Protein AF-A0A8H3FGK8-F1 (afdb_monomer_lite)

Radius of gyration: 15.72 Å; chains: 1; bounding box: 39×22×52 Å

Foldseek 3Di:
DDDDPPCPPFDLAPAPPGDKDFCVPHVVVFVVVCVDPVNVVVVVVCVVCCVVNPFKDFGMKTWHWDCDPPDRDTDIDIDTDIDGDDPD

Secondary structure (DSSP, 8-state):
-----------TT--TT-EEE-TTT-HHHHHHHHTSHHHHHHHHHHHH-TTTSTT-EEEEEEEEEEE-TTS--EEEEEEEEEE-----

Structure (mmCIF, N/CA/C/O backbone):
data_AF-A0A8H3FGK8-F1
#
_entry.id   AF-A0A8H3FGK8-F1
#
loop_
_atom_site.group_PDB
_atom_site.id
_atom_site.type_symbol
_atom_site.label_atom_id
_atom_site.label_alt_id
_atom_site.label_comp_id
_atom_site.label_asym_id
_atom_site.label_entity_id
_atom_site.label_seq_id
_atom_site.pdbx_PDB_ins_code
_atom_site.Cartn_x
_atom_site.Cartn_y
_atom_site.Cartn_z
_atom_site.occupancy
_atom_site.B_iso_or_equiv
_atom_site.auth_seq_id
_atom_site.auth_comp_id
_atom_site.auth_asym_id
_atom_site.auth_atom_id
_atom_site.pdbx_PDB_model_num
ATOM 1 N N . MET A 1 1 ? -12.017 5.831 -31.604 1.00 35.12 1 MET A N 1
ATOM 2 C CA . MET A 1 1 ? -12.215 6.176 -30.181 1.00 35.12 1 MET A CA 1
ATOM 3 C C . MET A 1 1 ? -10.880 5.909 -29.516 1.00 35.12 1 MET A C 1
ATOM 5 O O . MET A 1 1 ? -10.484 4.756 -29.456 1.00 35.12 1 MET A O 1
ATOM 9 N N . ASN A 1 2 ? -10.129 6.962 -29.191 1.00 46.72 2 ASN A N 1
ATOM 10 C CA . ASN A 1 2 ? -8.751 6.848 -28.716 1.00 46.72 2 ASN A CA 1
ATOM 11 C C . ASN A 1 2 ? -8.749 6.930 -27.191 1.00 46.72 2 ASN A C 1
ATOM 13 O O . ASN A 1 2 ? -9.059 7.982 -26.643 1.00 46.72 2 ASN A O 1
ATOM 17 N N . ALA A 1 3 ? -8.375 5.839 -26.537 1.00 39.53 3 ALA A N 1
ATOM 18 C CA . ALA A 1 3 ? -7.845 5.856 -25.184 1.00 39.53 3 ALA A CA 1
ATOM 19 C C . ALA A 1 3 ? -6.686 4.856 -25.167 1.00 39.53 3 ALA A C 1
ATOM 21 O O . ALA A 1 3 ? -6.852 3.689 -24.825 1.00 39.53 3 ALA A O 1
ATOM 22 N N . CYS A 1 4 ? -5.519 5.295 -25.644 1.00 46.53 4 CYS A N 1
ATOM 23 C CA . CYS A 1 4 ? -4.285 4.646 -25.232 1.00 46.53 4 CYS A CA 1
ATOM 24 C C . CYS A 1 4 ? -4.095 5.033 -23.770 1.00 46.53 4 CYS A C 1
ATOM 26 O O . CYS A 1 4 ? -3.877 6.210 -23.483 1.00 46.53 4 CYS A O 1
ATOM 28 N N . SER A 1 5 ? -4.214 4.051 -22.876 1.00 44.03 5 SER A N 1
ATOM 29 C CA . SER A 1 5 ? -3.591 4.122 -21.559 1.00 44.03 5 SER A CA 1
ATOM 30 C C . SER A 1 5 ? -2.158 4.597 -21.774 1.00 44.03 5 SER A C 1
ATOM 32 O O . SER A 1 5 ? -1.411 3.979 -22.543 1.00 44.03 5 SER A O 1
ATOM 34 N N . SER A 1 6 ? -1.789 5.740 -21.205 1.00 44.69 6 SER A N 1
ATOM 35 C CA . SER A 1 6 ? -0.396 6.158 -21.167 1.00 44.69 6 SER A CA 1
ATOM 36 C C . SER A 1 6 ? 0.314 5.217 -20.205 1.00 44.69 6 SER A C 1
ATOM 38 O O . SER A 1 6 ? 0.455 5.524 -19.027 1.00 44.69 6 SER A O 1
ATOM 40 N N . ASN A 1 7 ? 0.709 4.045 -20.702 1.00 46.91 7 ASN A N 1
ATOM 41 C CA . ASN A 1 7 ? 1.551 3.114 -19.971 1.00 46.91 7 ASN A CA 1
ATOM 42 C C . ASN A 1 7 ? 2.921 3.783 -19.820 1.00 46.91 7 ASN A C 1
ATOM 44 O O . ASN A 1 7 ? 3.808 3.599 -20.656 1.00 46.91 7 ASN A O 1
ATOM 48 N N . VAL A 1 8 ? 3.080 4.613 -18.792 1.00 54.66 8 VAL A N 1
ATOM 49 C CA . VAL A 1 8 ? 4.402 4.964 -18.286 1.00 54.66 8 VAL A CA 1
ATOM 50 C C . VAL A 1 8 ? 4.896 3.683 -17.626 1.00 54.66 8 VAL A C 1
ATOM 52 O O . VAL A 1 8 ? 4.512 3.360 -16.508 1.00 54.66 8 VAL A O 1
ATOM 55 N N . GLY A 1 9 ? 5.622 2.865 -18.388 1.00 54.25 9 GLY A N 1
ATOM 56 C CA . GLY A 1 9 ? 6.259 1.675 -17.843 1.00 54.25 9 GLY A CA 1
ATOM 57 C C . GLY A 1 9 ? 7.337 2.125 -16.868 1.00 54.25 9 GLY A C 1
ATOM 58 O O . GLY A 1 9 ? 8.332 2.696 -17.304 1.00 54.25 9 GLY A O 1
ATOM 59 N N . HIS A 1 10 ? 7.111 1.909 -15.575 1.00 62.47 10 HIS A N 1
ATOM 60 C CA . HIS A 1 10 ? 8.129 2.118 -14.547 1.00 62.47 10 HIS A CA 1
ATOM 61 C C . HIS A 1 10 ? 9.074 0.922 -14.528 1.00 62.47 10 HIS A C 1
ATOM 63 O O . HIS A 1 10 ? 8.625 -0.225 -14.622 1.00 62.47 10 HIS A O 1
ATOM 69 N N . ASP A 1 11 ? 10.376 1.198 -14.484 1.00 62.50 11 ASP A N 1
ATOM 70 C CA . ASP A 1 11 ? 11.395 0.155 -14.500 1.00 62.50 11 ASP A CA 1
ATOM 71 C C . ASP A 1 11 ? 11.465 -0.489 -13.113 1.00 62.50 11 ASP A C 1
ATOM 73 O O . ASP A 1 11 ? 11.553 0.178 -12.084 1.00 62.50 11 ASP A O 1
ATOM 77 N N . ILE A 1 12 ? 11.449 -1.818 -13.078 1.00 60.88 12 ILE A N 1
ATOM 78 C CA . ILE A 1 12 ? 11.645 -2.582 -11.842 1.00 60.88 12 ILE A CA 1
ATOM 79 C C . ILE A 1 12 ? 13.039 -2.355 -11.235 1.00 60.88 12 ILE A C 1
ATOM 81 O O . ILE A 1 12 ? 13.243 -2.638 -10.057 1.00 60.88 12 ILE A O 1
ATOM 85 N N . ASN A 1 13 ? 13.983 -1.839 -12.027 1.00 63.34 13 ASN A N 1
ATOM 86 C CA . ASN A 1 13 ? 15.334 -1.475 -11.617 1.00 63.34 13 ASN A CA 1
ATOM 87 C C . ASN A 1 13 ? 15.434 -0.071 -11.017 1.00 63.34 13 ASN A C 1
ATOM 89 O O . ASN A 1 13 ? 16.548 0.372 -10.717 1.00 63.34 13 ASN A O 1
ATOM 93 N N . ASP A 1 14 ? 14.311 0.631 -10.836 1.00 68.69 14 ASP A N 1
ATOM 94 C CA . ASP A 1 14 ? 14.338 1.938 -10.199 1.00 68.69 14 ASP A CA 1
ATOM 95 C C . ASP A 1 14 ? 14.993 1.817 -8.811 1.00 68.69 14 ASP A C 1
ATOM 97 O O . ASP A 1 14 ? 14.549 1.022 -7.967 1.00 68.69 14 ASP A O 1
ATOM 101 N N . PRO A 1 15 ? 16.086 2.569 -8.564 1.00 69.88 15 PRO A N 1
ATOM 102 C CA . PRO A 1 15 ? 16.802 2.490 -7.307 1.00 69.88 15 PRO A CA 1
ATOM 103 C C . PRO A 1 15 ? 15.902 2.974 -6.175 1.00 69.88 15 PRO A C 1
ATOM 105 O O . PRO A 1 15 ? 15.000 3.790 -6.376 1.00 69.88 15 PRO A O 1
ATOM 108 N N . TRP A 1 16 ? 16.183 2.496 -4.962 1.00 76.44 16 TRP A N 1
ATOM 109 C CA . TRP A 1 16 ? 15.460 2.901 -3.759 1.00 76.44 16 TRP A CA 1
ATOM 110 C C . TRP A 1 16 ? 15.200 4.428 -3.721 1.00 76.44 16 TRP A C 1
ATOM 112 O O . TRP A 1 16 ? 16.145 5.207 -3.886 1.00 76.44 16 TRP A O 1
ATOM 122 N N . PRO A 1 17 ? 13.954 4.872 -3.459 1.00 75.12 17 PRO A N 1
ATOM 123 C CA . PRO A 1 17 ? 12.825 4.064 -2.993 1.00 75.12 17 PRO A CA 1
ATOM 124 C C . PRO A 1 17 ? 11.980 3.403 -4.092 1.00 75.12 17 PRO A C 1
ATOM 126 O O . PRO A 1 17 ? 11.020 2.734 -3.741 1.00 75.12 17 PRO A O 1
ATOM 129 N N . GLY A 1 18 ? 12.311 3.539 -5.378 1.00 87.00 18 GLY A N 1
ATOM 130 C CA . GLY A 1 18 ? 11.507 3.006 -6.484 1.00 87.00 18 GLY A CA 1
ATOM 131 C C . GLY A 1 18 ? 10.206 3.780 -6.734 1.00 87.00 18 GLY A C 1
ATOM 132 O O . GLY A 1 18 ? 10.118 4.973 -6.427 1.00 87.00 18 GLY A O 1
ATOM 133 N N . TYR A 1 19 ? 9.189 3.110 -7.290 1.00 89.19 19 TYR A N 1
ATOM 134 C CA . TYR A 1 19 ? 7.919 3.735 -7.682 1.00 89.19 19 TYR A CA 1
ATOM 135 C C . TYR A 1 19 ? 6.793 3.476 -6.683 1.00 89.19 19 TYR A C 1
ATOM 137 O O . TYR A 1 19 ? 6.572 2.340 -6.269 1.00 89.19 19 TYR A O 1
ATOM 145 N N . THR A 1 20 ? 6.049 4.525 -6.322 1.00 91.88 20 THR A N 1
ATOM 146 C CA . THR A 1 20 ? 4.962 4.458 -5.335 1.00 91.88 20 THR A CA 1
ATOM 147 C C . THR A 1 20 ? 3.607 4.669 -5.991 1.00 91.88 20 THR A C 1
ATOM 149 O O . THR A 1 20 ? 3.350 5.725 -6.557 1.00 91.88 20 THR A O 1
ATOM 152 N N . PHE A 1 21 ? 2.725 3.687 -5.835 1.00 92.00 21 PHE A N 1
ATOM 153 C CA . PHE A 1 21 ? 1.334 3.730 -6.263 1.00 92.00 21 PHE A CA 1
ATOM 154 C C . PHE A 1 21 ? 0.442 4.199 -5.118 1.00 92.00 21 PHE A C 1
ATOM 156 O O . PHE A 1 21 ? 0.569 3.729 -3.980 1.00 92.00 21 PHE A O 1
ATOM 163 N N . THR A 1 22 ? -0.491 5.094 -5.431 1.00 93.38 22 THR A N 1
ATOM 164 C CA . THR A 1 22 ? -1.486 5.613 -4.482 1.00 93.38 22 THR A CA 1
ATOM 165 C C . THR A 1 22 ? -2.888 5.525 -5.082 1.00 93.38 22 THR A C 1
ATOM 167 O O . THR A 1 22 ? -3.031 5.616 -6.302 1.00 93.38 22 THR A O 1
ATOM 170 N N . PRO A 1 23 ? -3.947 5.413 -4.262 1.00 90.12 23 PRO A N 1
ATOM 171 C CA . PRO A 1 23 ? -5.315 5.363 -4.771 1.00 90.12 23 PRO A CA 1
ATOM 172 C C . PRO A 1 23 ? -5.779 6.674 -5.434 1.00 90.12 23 PRO A C 1
ATOM 174 O O . PRO A 1 23 ? -6.790 6.671 -6.129 1.00 90.12 23 PRO A O 1
ATOM 177 N N . GLN A 1 24 ? -5.081 7.799 -5.228 1.00 90.12 24 GLN A N 1
ATOM 178 C CA . GLN A 1 24 ? -5.393 9.082 -5.873 1.00 90.12 24 GLN A CA 1
ATOM 179 C C . GLN A 1 24 ? -4.607 9.322 -7.170 1.00 90.12 24 GLN A C 1
ATOM 181 O O . GLN A 1 24 ? -5.106 10.042 -8.033 1.00 90.12 24 GLN A O 1
ATOM 186 N N . GLY A 1 25 ? -3.398 8.768 -7.296 1.00 89.19 25 GLY A N 1
ATOM 187 C CA . GLY A 1 25 ? -2.560 8.905 -8.492 1.00 89.19 25 GLY A CA 1
ATOM 188 C C . GLY A 1 25 ? -2.883 7.857 -9.555 1.00 89.19 25 GLY A C 1
ATOM 189 O O . GLY A 1 25 ? -3.274 8.198 -10.669 1.00 89.19 25 GLY A O 1
ATOM 190 N N . GLU A 1 26 ? -2.772 6.583 -9.179 1.00 90.62 26 GLU A N 1
ATOM 191 C CA . GLU A 1 26 ? -2.838 5.412 -10.061 1.00 90.62 26 GLU A CA 1
ATOM 192 C C . GLU A 1 26 ? -3.763 4.347 -9.443 1.00 90.62 26 GLU A C 1
ATOM 194 O O . GLU A 1 26 ? -3.301 3.300 -8.972 1.00 90.62 26 GLU A O 1
ATOM 199 N N . PRO A 1 27 ? -5.080 4.620 -9.361 1.00 89.50 27 PRO A N 1
ATOM 200 C CA . PRO A 1 27 ? -6.020 3.752 -8.657 1.00 89.50 27 PRO A CA 1
ATOM 201 C C . PRO A 1 27 ? -6.073 2.337 -9.241 1.00 89.50 27 PRO A C 1
ATOM 203 O O . PRO A 1 27 ? -6.130 1.371 -8.480 1.00 89.50 27 PRO A O 1
ATOM 206 N N . ASP A 1 28 ? -6.035 2.194 -10.566 1.00 92.44 28 ASP A N 1
ATOM 207 C CA . ASP A 1 28 ? -6.173 0.895 -11.228 1.00 92.44 28 ASP A CA 1
ATOM 208 C C . ASP A 1 28 ? -4.976 -0.015 -10.914 1.00 92.44 28 ASP A C 1
ATOM 210 O O . ASP A 1 28 ? -5.155 -1.168 -10.512 1.00 92.44 28 ASP A O 1
ATOM 214 N N . GLU A 1 29 ? -3.755 0.510 -11.012 1.00 90.06 29 GLU A N 1
ATOM 215 C CA . GLU A 1 29 ? -2.517 -0.186 -10.666 1.00 90.06 29 GLU A CA 1
ATOM 216 C C . GLU A 1 29 ? -2.447 -0.491 -9.167 1.00 90.06 29 GLU A C 1
ATOM 218 O O . GLU A 1 29 ? -2.107 -1.610 -8.773 1.00 90.06 29 GLU A O 1
ATOM 223 N N . PHE A 1 30 ? -2.831 0.466 -8.320 1.00 91.38 30 PHE A N 1
ATOM 224 C CA . PHE A 1 30 ? -2.885 0.283 -6.872 1.00 91.38 30 PHE A CA 1
ATOM 225 C C . PHE A 1 30 ? -3.818 -0.875 -6.478 1.00 91.38 30 PHE A C 1
ATOM 227 O O . PHE A 1 30 ? -3.416 -1.791 -5.752 1.00 91.38 30 PHE A O 1
ATOM 234 N N . TYR A 1 31 ? -5.054 -0.887 -6.988 1.00 91.94 31 TYR A N 1
ATOM 235 C CA . TYR A 1 31 ? -6.010 -1.957 -6.693 1.00 91.94 31 TYR A CA 1
ATOM 236 C C . TYR A 1 31 ? -5.619 -3.288 -7.345 1.00 91.94 31 TYR A C 1
ATOM 238 O O . TYR A 1 31 ? -5.852 -4.347 -6.754 1.00 91.94 31 TYR A O 1
ATOM 246 N N . ALA A 1 32 ? -4.974 -3.262 -8.514 1.00 92.06 32 ALA A N 1
ATOM 247 C CA . ALA A 1 32 ? -4.413 -4.462 -9.125 1.00 92.06 32 ALA A CA 1
ATOM 248 C C . ALA A 1 32 ? -3.331 -5.094 -8.233 1.00 92.06 32 ALA A C 1
ATOM 250 O O . ALA A 1 32 ? -3.355 -6.308 -8.011 1.00 92.06 32 ALA A O 1
ATOM 251 N N . LEU A 1 33 ? -2.436 -4.284 -7.654 1.00 90.62 33 LEU A N 1
ATOM 252 C CA . LEU A 1 33 ? -1.394 -4.743 -6.730 1.00 90.62 33 LEU A CA 1
ATOM 253 C C . LEU A 1 33 ? -1.977 -5.301 -5.425 1.00 90.62 33 LEU A C 1
ATOM 255 O O . LEU A 1 33 ? -1.531 -6.357 -4.965 1.00 90.62 33 LEU A O 1
ATOM 259 N N . LEU A 1 34 ? -3.023 -4.680 -4.872 1.00 91.62 34 LEU A N 1
ATOM 260 C CA . LEU A 1 34 ? -3.772 -5.239 -3.736 1.00 91.62 34 LEU A CA 1
ATOM 261 C C . LEU A 1 34 ? -4.420 -6.592 -4.065 1.00 91.62 34 LEU A C 1
ATOM 263 O O . LEU A 1 34 ? -4.518 -7.467 -3.205 1.00 91.62 34 LEU A O 1
ATOM 267 N N . GLY A 1 35 ? -4.825 -6.792 -5.319 1.00 90.06 35 GLY A N 1
ATOM 268 C CA . GLY A 1 35 ? -5.410 -8.041 -5.800 1.00 90.06 35 GLY A CA 1
ATOM 269 C C . GLY A 1 35 ? -4.432 -9.218 -5.894 1.00 90.06 35 GLY A C 1
ATOM 270 O O . GLY A 1 35 ? -4.888 -10.363 -5.998 1.00 90.06 35 GLY A O 1
ATOM 271 N N . THR A 1 36 ? -3.119 -8.971 -5.844 1.00 92.06 36 THR A N 1
ATOM 272 C CA . THR A 1 36 ? -2.073 -10.009 -5.911 1.00 92.06 36 THR A CA 1
ATOM 273 C C . THR A 1 36 ? -2.032 -10.875 -4.644 1.00 92.06 36 THR A C 1
ATOM 275 O O . THR A 1 36 ? -2.536 -10.458 -3.602 1.00 92.06 36 THR A O 1
ATOM 278 N N . PRO A 1 37 ? -1.411 -12.073 -4.664 1.00 91.75 37 PRO A N 1
ATOM 279 C CA . PRO A 1 37 ? -1.260 -12.891 -3.457 1.00 91.75 37 PRO A CA 1
ATOM 280 C C . PRO A 1 37 ? -0.605 -12.152 -2.278 1.00 91.75 37 PRO A C 1
ATOM 282 O O . PRO A 1 37 ? -1.049 -12.309 -1.143 1.00 91.75 37 PRO A O 1
ATOM 285 N N . HIS A 1 38 ? 0.399 -11.308 -2.545 1.00 88.94 38 HIS A N 1
ATOM 286 C CA . HIS A 1 38 ? 1.066 -10.506 -1.515 1.00 88.94 38 HIS A CA 1
ATOM 287 C C . HIS A 1 38 ? 0.146 -9.413 -0.964 1.00 88.94 38 HIS A C 1
ATOM 289 O O . HIS A 1 38 ? 0.005 -9.290 0.252 1.00 88.94 38 HIS A O 1
ATOM 295 N N . GLY A 1 39 ? -0.543 -8.681 -1.848 1.00 90.31 39 GLY A N 1
ATOM 296 C CA . GLY A 1 39 ? -1.529 -7.673 -1.453 1.00 90.31 39 GLY A CA 1
ATOM 297 C C . GLY A 1 39 ? -2.660 -8.268 -0.611 1.00 90.31 39 GLY A C 1
ATOM 298 O O . GLY A 1 39 ? -2.954 -7.773 0.476 1.00 90.31 39 GLY A O 1
ATOM 299 N N . ARG A 1 40 ? -3.211 -9.410 -1.039 1.00 92.38 40 ARG A N 1
ATOM 300 C CA . ARG A 1 40 ? -4.240 -10.150 -0.293 1.00 92.38 40 ARG A CA 1
ATOM 301 C C . ARG A 1 40 ? -3.767 -10.591 1.085 1.00 92.38 40 ARG A C 1
ATOM 303 O O . ARG A 1 40 ? -4.557 -10.536 2.019 1.00 92.38 40 ARG A O 1
ATOM 310 N N . GLY A 1 41 ? -2.513 -11.024 1.221 1.00 92.88 41 GLY A N 1
ATOM 311 C CA . GLY A 1 41 ? -1.938 -11.402 2.514 1.00 92.88 41 GLY A CA 1
ATOM 312 C C . GLY A 1 41 ? -1.904 -10.229 3.495 1.00 92.88 41 GLY A C 1
ATOM 313 O O . GLY A 1 41 ? -2.323 -10.374 4.642 1.00 92.88 41 GLY A O 1
ATOM 314 N N . VAL A 1 42 ? -1.492 -9.048 3.024 1.00 92.69 42 VAL A N 1
ATOM 315 C CA . VAL A 1 42 ? -1.513 -7.817 3.829 1.00 92.69 42 VAL A CA 1
ATOM 316 C C . VAL A 1 42 ? -2.944 -7.446 4.211 1.00 92.69 42 VAL A C 1
ATOM 318 O O . VAL A 1 42 ? -3.220 -7.191 5.379 1.00 92.69 42 VAL A O 1
ATOM 321 N N . THR A 1 43 ? -3.883 -7.471 3.262 1.00 89.25 43 THR A N 1
ATOM 322 C CA . THR A 1 43 ? -5.296 -7.182 3.551 1.00 89.25 43 THR A CA 1
ATOM 323 C C . THR A 1 43 ? -5.901 -8.183 4.536 1.00 89.25 43 THR A C 1
ATOM 325 O O . THR A 1 43 ? -6.633 -7.781 5.435 1.00 89.25 43 THR A O 1
ATOM 328 N N . TYR A 1 44 ? -5.574 -9.471 4.413 1.00 92.50 44 TYR A N 1
ATOM 329 C CA . TYR A 1 44 ? -6.008 -10.495 5.361 1.00 92.50 44 TYR A CA 1
ATOM 330 C C . TYR A 1 44 ? -5.494 -10.193 6.771 1.00 92.50 44 TYR A C 1
ATOM 332 O O . TYR A 1 44 ? -6.272 -10.221 7.718 1.00 92.50 44 TYR A O 1
ATOM 340 N N . LEU A 1 45 ? -4.216 -9.826 6.908 1.00 92.31 45 LEU A N 1
ATOM 341 C CA . LEU A 1 45 ? -3.625 -9.461 8.194 1.00 92.31 45 LEU A CA 1
ATOM 342 C C . LEU A 1 45 ? -4.346 -8.269 8.842 1.00 92.31 45 LEU A C 1
ATOM 344 O O . LEU A 1 45 ? -4.627 -8.322 10.036 1.00 92.31 45 LEU A O 1
AT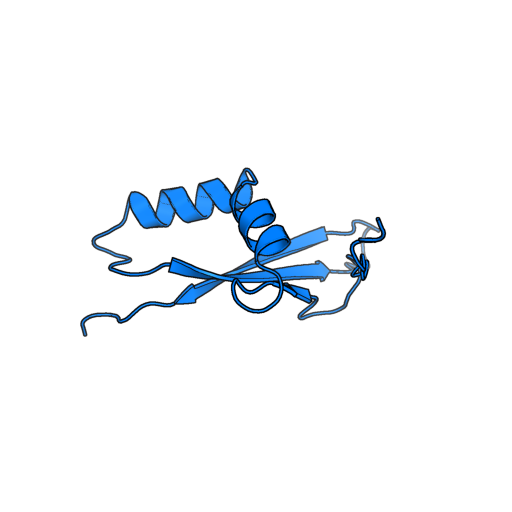OM 348 N N . LEU A 1 46 ? -4.693 -7.240 8.058 1.00 91.00 46 LEU A N 1
ATOM 349 C CA . LEU A 1 46 ? -5.466 -6.086 8.537 1.00 91.00 46 LEU A CA 1
ATOM 350 C C . LEU A 1 46 ? -6.871 -6.477 9.023 1.00 91.00 46 LEU A C 1
ATOM 352 O O . LEU A 1 46 ? -7.351 -5.937 10.015 1.00 91.00 46 LEU A O 1
ATOM 356 N N . ILE A 1 47 ? -7.531 -7.404 8.323 1.00 89.12 47 ILE A N 1
ATOM 357 C CA . ILE A 1 47 ? -8.886 -7.864 8.657 1.00 89.12 47 ILE A CA 1
ATOM 358 C C . ILE A 1 47 ? -8.887 -8.758 9.902 1.00 89.12 47 ILE A C 1
ATOM 360 O O . ILE A 1 47 ? -9.805 -8.664 10.713 1.00 89.12 47 ILE A O 1
ATOM 364 N N . ASP A 1 48 ? -7.885 -9.627 10.040 1.00 93.81 48 ASP A N 1
ATOM 365 C CA . ASP A 1 48 ? -7.819 -10.648 11.094 1.00 93.81 48 ASP A CA 1
ATOM 366 C C . ASP A 1 48 ? -7.332 -10.084 12.442 1.00 93.81 48 ASP A C 1
ATOM 368 O O . ASP A 1 48 ? -7.639 -10.639 13.494 1.00 93.81 48 ASP A O 1
ATOM 372 N N . HIS A 1 49 ? -6.645 -8.934 12.426 1.00 92.25 49 HIS A N 1
ATOM 373 C CA . HIS A 1 49 ? -6.092 -8.263 13.614 1.00 92.25 49 HIS A CA 1
ATOM 374 C C . HIS A 1 49 ? -6.718 -6.874 13.852 1.00 92.25 49 HIS A C 1
ATOM 376 O O . HIS A 1 49 ? -6.004 -5.869 13.941 1.00 92.25 49 HIS A O 1
ATOM 382 N N . PRO A 1 50 ? -8.058 -6.761 13.955 1.00 85.56 50 PRO A N 1
ATOM 383 C CA . PRO A 1 50 ? -8.731 -5.468 14.073 1.00 85.56 50 PRO A CA 1
ATOM 384 C C . PRO A 1 50 ? -8.462 -4.775 15.416 1.00 85.56 50 PRO A C 1
ATOM 386 O O . PRO A 1 50 ? -8.656 -3.567 15.524 1.00 85.56 50 PRO A O 1
ATOM 389 N N . ASN A 1 51 ? -8.031 -5.522 16.440 1.00 87.38 51 ASN A N 1
ATOM 390 C CA . ASN A 1 51 ? -7.702 -4.975 17.756 1.00 87.38 51 ASN A CA 1
ATOM 391 C C . ASN A 1 51 ? -6.312 -4.328 17.766 1.00 87.38 51 ASN A C 1
ATOM 393 O O . ASN A 1 51 ? -6.118 -3.297 18.403 1.00 87.38 51 ASN A O 1
ATOM 397 N N . GLU A 1 52 ? -5.348 -4.928 17.065 1.00 88.31 52 GLU A N 1
ATOM 398 C CA . GLU A 1 52 ? -3.979 -4.425 16.960 1.00 88.31 52 GLU A CA 1
ATOM 399 C C . GLU A 1 52 ? -3.835 -3.361 15.863 1.00 88.31 52 GLU A C 1
ATOM 401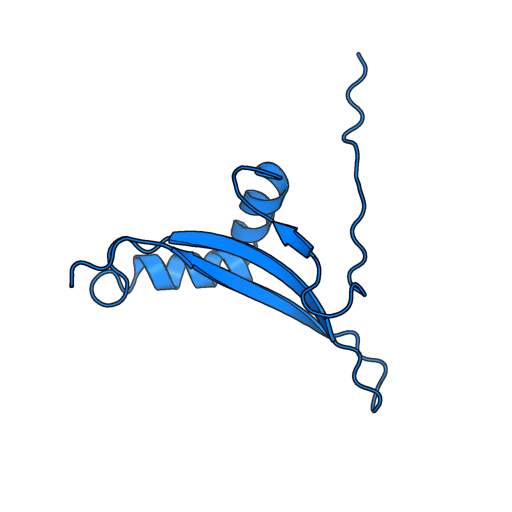 O O . GLU A 1 52 ? -2.994 -2.468 15.973 1.00 88.31 52 GLU A O 1
ATOM 406 N N . LEU A 1 53 ? -4.657 -3.438 14.810 1.00 88.12 53 LEU A N 1
ATOM 407 C CA . LEU A 1 53 ? -4.612 -2.553 13.640 1.00 88.12 53 LEU A CA 1
ATOM 408 C C . LEU A 1 53 ? -5.965 -1.863 13.369 1.00 88.12 53 LEU A C 1
ATOM 410 O O . LEU A 1 53 ? -6.457 -1.880 12.235 1.00 88.12 53 LEU A O 1
ATOM 414 N N . PRO A 1 54 ? -6.584 -1.214 14.374 1.00 86.25 54 PRO A N 1
ATOM 415 C CA . PRO A 1 54 ? -7.897 -0.607 14.214 1.00 86.25 54 PRO A CA 1
ATOM 416 C C . PRO A 1 54 ? -7.844 0.542 13.207 1.00 86.25 54 PRO A C 1
ATOM 418 O O . PRO A 1 54 ? -6.991 1.428 13.286 1.00 86.25 54 PRO A O 1
ATOM 421 N N . GLY A 1 55 ? -8.765 0.518 12.241 1.00 85.56 55 GLY A N 1
ATOM 422 C CA . GLY A 1 55 ? -8.896 1.572 11.233 1.00 85.56 55 GLY A CA 1
ATOM 423 C C . GLY A 1 55 ? -7.686 1.719 10.306 1.00 85.56 55 GLY A C 1
ATOM 424 O O . GLY A 1 55 ? -7.605 2.712 9.584 1.00 85.56 55 GLY A O 1
ATOM 425 N N . LYS A 1 56 ? -6.742 0.766 10.318 1.00 89.38 56 LYS A N 1
ATOM 426 C CA . LYS A 1 56 ? -5.593 0.784 9.415 1.00 89.38 56 LYS A CA 1
ATOM 427 C C . LYS A 1 56 ? -5.991 0.266 8.040 1.00 89.38 56 LYS A C 1
ATOM 429 O O . LYS A 1 56 ? -6.683 -0.738 7.902 1.00 89.38 56 LYS A O 1
ATOM 434 N N . SER A 1 57 ? -5.518 0.956 7.015 1.00 91.19 57 SER A N 1
ATOM 435 C CA . SER A 1 57 ? -5.701 0.596 5.613 1.00 91.19 57 SER A CA 1
ATOM 436 C C . SER A 1 57 ? -4.406 0.828 4.847 1.00 91.19 57 SER A C 1
ATOM 438 O O . SER A 1 57 ? -3.547 1.589 5.294 1.00 91.19 57 SER A O 1
ATOM 440 N N . VAL A 1 58 ? -4.245 0.151 3.709 1.00 93.31 58 VAL A N 1
ATOM 441 C CA . VAL A 1 58 ? -3.099 0.389 2.826 1.00 93.31 58 VAL A CA 1
ATOM 442 C C . VAL A 1 58 ? -3.253 1.769 2.189 1.00 93.31 58 VAL A C 1
ATOM 444 O O . VAL A 1 58 ? -4.235 2.027 1.500 1.00 93.31 58 VAL A O 1
ATOM 447 N N . GLU A 1 59 ? -2.279 2.639 2.433 1.00 94.12 59 GLU A N 1
ATOM 448 C CA .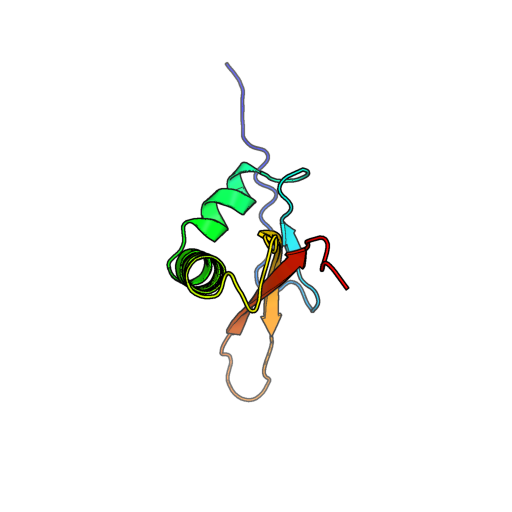 GLU A 1 59 ? -2.199 3.999 1.898 1.00 94.12 59 GLU A CA 1
ATOM 449 C C . GLU A 1 59 ? -1.481 4.026 0.552 1.00 94.12 59 GLU A C 1
ATOM 451 O O . GLU A 1 59 ? -1.932 4.667 -0.395 1.00 94.12 59 GLU A O 1
ATOM 456 N N . SER A 1 60 ? -0.355 3.320 0.471 1.00 93.69 60 SER A N 1
ATOM 457 C CA . SER A 1 60 ? 0.481 3.281 -0.720 1.00 93.69 60 SER A CA 1
ATOM 458 C C . SER A 1 60 ? 1.246 1.968 -0.824 1.00 93.69 60 SER A C 1
ATOM 460 O O . SER A 1 60 ? 1.483 1.275 0.173 1.00 93.69 60 SER A O 1
ATOM 462 N N . ILE A 1 61 ? 1.607 1.622 -2.057 1.00 93.19 61 ILE A N 1
ATOM 463 C CA . ILE A 1 61 ? 2.409 0.443 -2.383 1.00 93.19 61 ILE A CA 1
ATOM 464 C C . ILE A 1 61 ? 3.612 0.918 -3.180 1.00 93.19 61 ILE A C 1
ATOM 466 O O . ILE A 1 61 ? 3.448 1.499 -4.249 1.00 93.19 61 ILE A O 1
ATOM 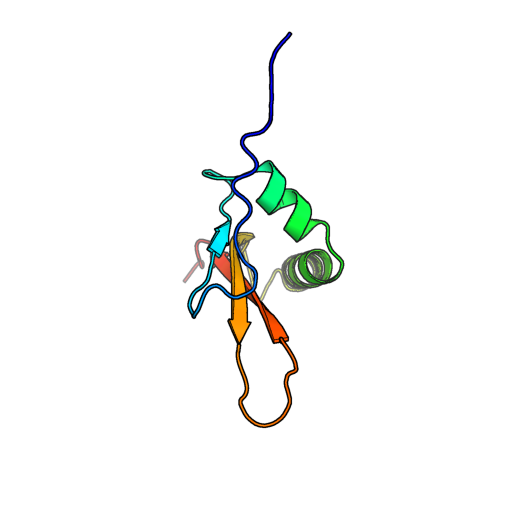470 N N . THR A 1 62 ? 4.811 0.655 -2.679 1.00 91.88 62 THR A N 1
ATOM 471 C CA . THR A 1 62 ? 6.058 1.025 -3.345 1.00 91.88 62 THR A CA 1
ATOM 472 C C . THR A 1 62 ? 6.765 -0.219 -3.866 1.00 91.88 62 THR A C 1
ATOM 474 O O . THR A 1 62 ? 6.951 -1.182 -3.120 1.00 91.88 62 THR A O 1
ATOM 477 N N . ILE A 1 63 ? 7.161 -0.198 -5.137 1.00 88.62 63 ILE A N 1
ATOM 478 C CA . ILE A 1 63 ? 7.914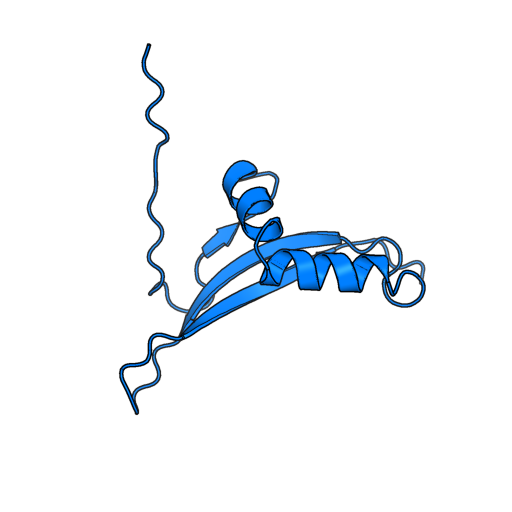 -1.263 -5.803 1.00 88.62 63 ILE A CA 1
ATOM 479 C C . ILE A 1 63 ? 9.330 -0.768 -6.062 1.00 88.62 63 ILE A C 1
ATOM 481 O O . ILE A 1 63 ? 9.504 0.310 -6.626 1.00 88.62 63 ILE A O 1
ATOM 485 N N . PHE A 1 64 ? 10.334 -1.555 -5.679 1.00 85.94 64 PHE A N 1
ATOM 486 C CA . PHE A 1 64 ? 11.735 -1.210 -5.917 1.00 85.94 64 PHE A CA 1
ATOM 487 C C . PHE A 1 64 ? 12.608 -2.446 -6.115 1.00 85.94 64 PHE A C 1
ATOM 489 O O . PHE A 1 64 ? 12.418 -3.481 -5.464 1.00 85.94 64 PHE A O 1
ATOM 496 N N . GLY A 1 65 ? 13.596 -2.316 -6.993 1.00 80.06 65 GLY A N 1
ATOM 497 C CA . GLY A 1 65 ? 14.632 -3.317 -7.198 1.00 80.06 65 GLY A CA 1
ATOM 498 C C . GLY A 1 65 ? 15.790 -3.121 -6.224 1.00 80.06 65 GLY A C 1
ATOM 499 O O . GLY A 1 65 ? 16.200 -1.998 -5.925 1.00 80.06 65 GLY A O 1
ATOM 500 N N . THR A 1 66 ? 16.355 -4.220 -5.728 1.00 73.00 66 THR A N 1
ATOM 501 C CA . THR A 1 66 ? 17.657 -4.192 -5.048 1.00 73.00 66 THR A CA 1
ATOM 502 C C . THR A 1 66 ? 18.680 -4.946 -5.875 1.00 73.00 66 THR A C 1
ATOM 504 O O . THR A 1 66 ? 18.530 -6.148 -6.098 1.00 73.00 66 THR A O 1
ATOM 507 N N . ILE A 1 67 ? 19.739 -4.247 -6.281 1.00 66.88 67 ILE A N 1
ATOM 508 C CA . ILE A 1 67 ? 20.879 -4.848 -6.970 1.00 66.88 67 ILE A CA 1
ATOM 509 C C . ILE A 1 67 ? 21.841 -5.365 -5.897 1.00 66.88 67 ILE A C 1
ATOM 511 O O . ILE A 1 67 ? 22.524 -4.583 -5.235 1.00 66.88 67 ILE A O 1
ATOM 515 N N . SER A 1 68 ? 21.893 -6.682 -5.703 1.00 63.00 68 SER A N 1
ATOM 516 C CA . SER A 1 68 ? 22.942 -7.326 -4.907 1.00 63.00 68 SER A CA 1
ATOM 517 C C . SER A 1 68 ? 24.084 -7.762 -5.821 1.00 63.00 68 SER A C 1
ATOM 519 O O . SER A 1 68 ? 23.868 -8.529 -6.753 1.00 63.00 68 SER A O 1
ATOM 521 N N . SER A 1 69 ? 25.308 -7.304 -5.549 1.00 62.81 69 SER A N 1
ATOM 522 C CA . SER A 1 69 ? 26.485 -7.528 -6.405 1.00 62.81 69 SER A CA 1
ATOM 523 C C . SER A 1 69 ? 27.034 -8.960 -6.409 1.00 62.81 69 SER A C 1
ATOM 525 O O . SER A 1 69 ? 28.001 -9.228 -7.114 1.00 62.81 69 SER A O 1
ATOM 527 N N . GLU A 1 70 ? 26.493 -9.867 -5.595 1.00 65.00 70 GLU A N 1
ATOM 528 C CA . GLU A 1 70 ? 27.092 -11.197 -5.403 1.00 65.00 70 GLU A CA 1
ATOM 529 C C . GLU A 1 70 ? 26.516 -12.266 -6.332 1.00 65.00 70 GLU A C 1
ATOM 531 O O . GLU A 1 70 ? 27.203 -13.226 -6.665 1.00 65.00 70 GLU A O 1
ATOM 536 N N . PHE A 1 71 ? 25.296 -12.070 -6.815 1.00 54.22 71 PHE A N 1
ATOM 537 C CA . PHE A 1 71 ? 24.641 -12.892 -7.823 1.00 54.22 71 PHE A CA 1
ATOM 538 C C . PHE A 1 71 ? 23.651 -11.965 -8.519 1.00 54.22 71 PHE A C 1
ATOM 540 O O . PHE A 1 71 ? 22.953 -11.242 -7.815 1.00 54.22 71 PHE A O 1
ATOM 547 N N . GLU A 1 72 ? 23.589 -11.951 -9.851 1.00 63.50 72 GLU A N 1
ATOM 548 C CA . GLU A 1 72 ? 22.617 -11.167 -10.637 1.00 63.50 72 GLU A CA 1
ATOM 549 C C . GLU A 1 72 ? 21.173 -11.654 -10.398 1.00 63.50 72 GLU A C 1
ATOM 551 O O . GLU A 1 72 ? 20.506 -12.201 -11.270 1.00 63.50 72 GLU A O 1
ATOM 556 N N . MET A 1 73 ? 20.706 -11.531 -9.162 1.00 55.25 73 MET A N 1
ATOM 557 C CA . MET A 1 73 ? 19.352 -11.796 -8.729 1.00 55.25 73 MET A CA 1
ATOM 558 C C . MET A 1 73 ? 18.710 -10.441 -8.488 1.00 55.25 73 MET A C 1
ATOM 560 O O . MET A 1 73 ? 18.923 -9.797 -7.459 1.00 55.25 73 MET A O 1
ATOM 564 N N . GLU A 1 74 ? 17.942 -10.005 -9.479 1.00 66.38 74 GLU A N 1
ATOM 565 C CA . GLU A 1 74 ? 17.026 -8.883 -9.344 1.00 66.38 74 GLU A CA 1
ATOM 566 C C . GLU A 1 74 ? 15.951 -9.275 -8.327 1.00 66.38 74 GLU A C 1
ATOM 568 O O . GLU A 1 74 ? 15.038 -10.052 -8.611 1.00 66.38 74 GLU A O 1
ATOM 573 N N . ASN A 1 75 ? 16.087 -8.773 -7.101 1.00 76.25 75 ASN A N 1
ATOM 574 C CA . ASN A 1 75 ? 15.043 -8.911 -6.097 1.00 76.25 75 ASN A CA 1
ATOM 575 C C . ASN A 1 75 ? 14.110 -7.710 -6.218 1.00 76.25 75 ASN A C 1
ATOM 577 O O . ASN A 1 75 ? 14.511 -6.573 -5.958 1.00 76.25 75 ASN A O 1
ATOM 581 N N . ILE A 1 76 ? 12.868 -7.983 -6.607 1.00 81.12 76 ILE A N 1
ATOM 582 C CA . ILE A 1 76 ? 11.787 -7.000 -6.595 1.00 81.12 76 ILE A CA 1
ATOM 583 C C . ILE A 1 76 ? 11.147 -7.035 -5.214 1.00 81.12 76 ILE A C 1
ATOM 585 O O . ILE A 1 76 ? 10.672 -8.077 -4.759 1.00 81.12 76 ILE A O 1
ATOM 589 N N . ASN A 1 77 ? 11.116 -5.882 -4.561 1.00 86.31 77 ASN A N 1
ATOM 590 C CA . ASN A 1 77 ? 10.560 -5.723 -3.230 1.00 86.31 77 ASN A CA 1
ATOM 591 C C . ASN A 1 77 ? 9.277 -4.892 -3.281 1.00 86.31 77 ASN A C 1
ATOM 593 O O . ASN A 1 77 ? 9.125 -4.006 -4.124 1.00 86.31 77 ASN A O 1
ATOM 597 N N . LEU A 1 78 ? 8.369 -5.180 -2.347 1.00 89.12 78 LEU A N 1
ATOM 598 C CA . LEU A 1 78 ? 7.122 -4.448 -2.142 1.00 89.12 78 LEU A CA 1
ATOM 599 C C . LEU A 1 78 ? 7.110 -3.869 -0.728 1.00 89.12 78 LEU A C 1
ATOM 601 O O . LEU A 1 78 ? 7.250 -4.607 0.247 1.00 89.12 78 LEU A O 1
ATOM 605 N N . LEU A 1 79 ? 6.899 -2.563 -0.617 1.00 91.44 79 LEU A N 1
ATOM 606 C CA . LEU A 1 79 ? 6.666 -1.875 0.647 1.00 91.44 79 LEU A CA 1
ATOM 607 C C . LEU A 1 79 ? 5.211 -1.408 0.705 1.00 91.44 79 LEU A C 1
ATOM 609 O O . LEU A 1 79 ? 4.756 -0.677 -0.170 1.00 91.44 79 LEU A O 1
ATOM 613 N N . PHE A 1 80 ? 4.493 -1.817 1.750 1.00 93.12 80 PHE A N 1
ATOM 614 C CA . PHE A 1 80 ? 3.126 -1.379 2.021 1.00 93.12 80 PHE A CA 1
ATOM 615 C C . PHE A 1 80 ? 3.144 -0.342 3.139 1.00 93.12 80 PHE A C 1
ATOM 617 O O . PHE A 1 80 ? 3.538 -0.651 4.265 1.00 93.12 80 PHE A O 1
ATOM 624 N N . THR A 1 81 ? 2.692 0.872 2.843 1.00 93.81 81 THR A N 1
ATOM 625 C CA . THR A 1 81 ? 2.493 1.909 3.860 1.00 93.81 81 THR A CA 1
ATOM 626 C C . THR A 1 81 ? 1.059 1.831 4.357 1.00 93.81 81 THR A C 1
ATOM 628 O O . THR A 1 81 ? 0.127 1.753 3.556 1.00 93.81 81 THR A O 1
ATOM 631 N N . LEU A 1 82 ? 0.873 1.821 5.677 1.00 93.06 82 LEU A N 1
ATOM 632 C CA . LEU A 1 82 ? -0.443 1.752 6.304 1.00 93.06 82 LEU A CA 1
ATOM 633 C C . LEU A 1 82 ? -0.791 3.091 6.952 1.00 93.06 82 LEU A C 1
ATOM 635 O O . LEU A 1 82 ? -0.008 3.617 7.742 1.00 93.06 82 LEU A O 1
ATOM 639 N N . THR A 1 83 ? -2.001 3.580 6.704 1.00 90.31 83 THR A N 1
ATOM 640 C CA . THR A 1 83 ? -2.543 4.787 7.338 1.00 90.31 83 THR A CA 1
ATOM 641 C C . THR A 1 83 ? -3.796 4.473 8.144 1.00 90.31 83 THR A C 1
ATOM 643 O O . THR A 1 83 ? -4.491 3.494 7.875 1.00 90.31 83 THR A O 1
ATOM 646 N N . GLY A 1 84 ? -4.077 5.291 9.155 1.00 77.88 84 GLY A N 1
ATOM 647 C CA . GLY A 1 84 ? -5.308 5.243 9.946 1.00 77.88 84 GLY A CA 1
ATOM 648 C C . GLY A 1 84 ? -5.177 6.015 11.256 1.00 77.88 84 GLY A C 1
ATOM 649 O O . GLY A 1 84 ? -4.084 6.084 11.826 1.00 77.88 84 GLY A O 1
ATOM 650 N N . GLU A 1 85 ? -6.277 6.579 11.748 1.00 63.28 85 GLU A N 1
ATOM 651 C CA . GLU A 1 85 ? -6.328 7.229 13.060 1.00 63.28 85 GLU A CA 1
ATOM 652 C C . GLU A 1 85 ? -6.211 6.160 14.151 1.00 63.28 85 GLU A C 1
ATOM 654 O O . GLU A 1 85 ? -7.134 5.389 14.405 1.00 63.28 85 GLU A O 1
ATOM 659 N N . GLY A 1 86 ? -5.035 6.069 14.774 1.00 54.72 86 GLY A N 1
ATOM 660 C CA . GLY A 1 86 ? -4.903 5.299 16.001 1.00 54.72 86 GLY A CA 1
ATOM 661 C C . GLY A 1 86 ? -5.645 6.051 17.095 1.00 54.72 86 GLY A C 1
ATOM 662 O O . GLY A 1 86 ? -5.203 7.136 17.471 1.00 54.72 86 GLY A O 1
ATOM 663 N N . ASN A 1 87 ? -6.749 5.496 17.596 1.00 53.81 87 ASN A N 1
ATOM 664 C CA . ASN A 1 87 ? -7.321 5.950 18.861 1.00 53.81 87 ASN A CA 1
ATOM 665 C C . ASN A 1 87 ? -6.252 5.730 19.941 1.00 53.81 87 ASN A C 1
ATOM 667 O O . ASN A 1 87 ? -6.045 4.601 20.386 1.00 53.81 87 ASN A O 1
ATOM 671 N N . SER A 1 88 ? -5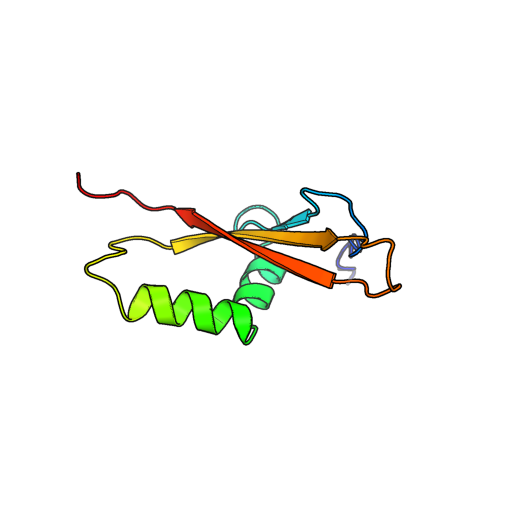.522 6.801 20.254 1.00 53.28 88 SER A N 1
ATOM 672 C CA . SER A 1 88 ? -4.530 6.873 21.330 1.00 53.28 88 SER A CA 1
ATOM 673 C C . SER A 1 88 ? -5.218 7.186 22.649 1.00 53.28 88 SER A C 1
ATOM 675 O O . SER A 1 88 ? -6.183 7.985 22.620 1.00 53.28 88 SER A O 1
#

Sequence (88 aa):
MNACSSNVGHDINDPWPGYTFTPQGEPDEFYALLGTPHGRGVTYLLIDHPNELPGKSVESITIFGTISSEFEMENINLLFTLTGEGNS

Organism: NCBI:txid116794

pLDDT: mean 79.05, std 16.43, range [35.12, 94.12]